Protein 3ISU (pdb70)

Sequence (102 aa):
YFQQPSLHYTAAQLLEKGVLVEIEDLPASHFRRNVIFDITPGDEAGKFEVNAKFLGVDMERFQLHYQDLLQLQYEGVAVMKLFNKAKVNVNLLIFLLNKKFLR

Secondary structure (DSSP, 8-state):
------EEEEHHHHHHHTSEEEETT--GGGGGGEEEEEEE-SSTTEEEEEEEETTEEPPPEEEEHHHHHHHHHTT--EEEETTTEEEEHHHHHHHHIIIII-

Radius of gyration: 13.39 Å; Cα contacts (8 Å, |Δi|>4): 174; chains: 1; bounding box: 22×39×37 Å

Structure (mmCIF, N/CA/C/O backbone):
data_3ISU
#
_entry.id   3ISU
#
_cell.length_a   58.120
_cell.length_b   58.120
_cell.length_c   78.292
_cell.angle_alpha   90.000
_cell.angle_beta   90.000
_cell.angle_gamma   120.000
#
_symmetry.space_group_name_H-M   'P 32 2 1'
#
loop_
_entity.id
_entity.type
_entity.pdbx_description
1 polymer 'Ras GTPase-activating-like protein IQGAP3'
2 water water
#
loop_
_atom_site.group_PDB
_atom_site.id
_atom_site.type_symbol
_atom_site.label_atom_id
_atom_site.label_alt_id
_atom_site.label_comp_id
_atom_site.label_asym_id
_atom_site.label_entity_id
_atom_site.label_seq_id
_atom_site.pdbx_PDB_ins_code
_atom_site.Cartn_x
_atom_site.Cartn_y
_atom_site.Cartn_z
_atom_site.occupancy
_atom_site.B_iso_or_equiv
_atom_site.auth_seq_id
_atom_site.auth_comp_id
_atom_site.auth_asym_id
_atom_site.auth_atom_id
_atom_site.pdbx_PDB_model_num
ATOM 1 N N . TYR A 1 15 ? 24.438 -7.478 -16.271 1.00 54.37 1525 TYR A N 1
ATOM 2 C CA . TYR A 1 15 ? 24.688 -8.427 -17.408 1.00 54.12 1525 TYR A CA 1
ATOM 3 C C . TYR A 1 15 ? 24.166 -9.837 -17.038 1.00 54.22 1525 TYR A C 1
ATOM 4 O O . TYR A 1 15 ? 23.451 -10.458 -17.830 1.00 54.13 1525 TYR A O 1
ATOM 13 N N . PHE A 1 16 ? 24.519 -10.314 -15.839 1.00 54.22 1526 PHE A N 1
ATOM 14 C CA . PHE A 1 16 ? 23.965 -11.569 -15.291 1.00 54.52 1526 PHE A CA 1
ATOM 15 C C . PHE A 1 16 ? 22.514 -11.371 -14.812 1.00 55.05 1526 PHE A C 1
ATOM 16 O O . PHE A 1 16 ? 22.195 -10.311 -14.267 1.00 54.89 1526 PHE A O 1
ATOM 24 N N . GLN A 1 17 ? 21.664 -12.392 -15.023 1.00 55.50 1527 GLN A N 1
ATOM 25 C CA . GLN A 1 17 ? 20.231 -12.360 -14.657 1.00 56.22 1527 GLN A CA 1
ATOM 26 C C . GLN A 1 17 ? 19.806 -13.663 -13.979 1.00 56.61 1527 GLN A C 1
ATOM 27 O O . GLN A 1 17 ? 18.765 -13.720 -13.303 1.00 57.69 1527 GLN A O 1
ATOM 29 N N . GLN A 1 22 ? 18.706 -8.324 -4.225 1.00 56.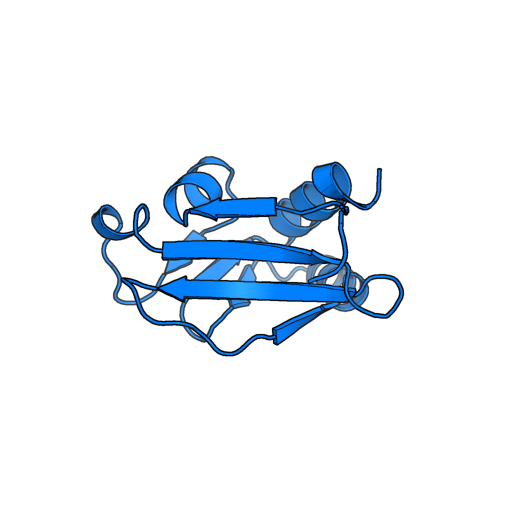76 1532 GLN A N 1
ATOM 30 C CA . GLN A 1 22 ? 19.724 -7.331 -4.581 1.00 56.43 1532 GLN A CA 1
ATOM 31 C C . GLN A 1 22 ? 19.336 -5.935 -4.033 1.00 55.85 1532 GLN A C 1
ATOM 32 O O . GLN A 1 22 ? 19.069 -5.012 -4.811 1.00 55.85 1532 GLN A O 1
ATOM 34 N N . PRO A 1 23 ? 19.356 -5.766 -2.696 1.00 54.67 1533 PRO A N 1
ATOM 35 C CA . PRO A 1 23 ? 18.591 -4.705 -2.047 1.00 53.73 1533 PRO A CA 1
ATOM 36 C C . PRO A 1 23 ? 19.165 -3.302 -2.305 1.00 51.99 1533 PRO A C 1
ATOM 37 O O . PRO A 1 23 ? 20.387 -3.121 -2.306 1.00 51.60 1533 PRO A O 1
ATOM 41 N N . SER A 1 24 ? 18.278 -2.335 -2.525 1.00 50.25 1534 SER A N 1
ATOM 42 C CA . SER A 1 24 ? 18.686 -0.949 -2.751 1.00 48.83 1534 SER A CA 1
ATOM 43 C C . SER A 1 24 ? 17.648 0.067 -2.266 1.00 46.81 1534 SER A C 1
ATOM 44 O O . SER A 1 24 ? 16.529 -0.277 -1.872 1.00 47.02 1534 SER A O 1
ATOM 47 N N . LEU A 1 25 ? 18.078 1.326 -2.256 1.00 42.95 1535 LEU A N 1
ATOM 48 C CA . LEU A 1 25 ? 17.231 2.450 -1.963 1.00 40.15 1535 LEU A CA 1
ATOM 49 C C . LEU A 1 25 ? 17.442 3.446 -3.101 1.00 37.21 1535 LEU A C 1
ATOM 50 O O . LEU A 1 25 ? 18.571 3.750 -3.454 1.00 33.72 1535 LEU A O 1
ATOM 55 N N . HIS A 1 26 ? 16.336 3.880 -3.673 1.00 34.00 1536 HIS A N 1
ATOM 56 C CA . HIS A 1 26 ? 16.307 4.870 -4.716 1.00 32.82 1536 HIS A CA 1
ATOM 57 C C . HIS A 1 26 ? 15.356 5.970 -4.251 1.00 29.76 1536 HIS A C 1
ATOM 58 O O . HIS A 1 26 ? 14.144 5.737 -4.104 1.00 28.72 1536 HIS A O 1
ATOM 65 N N . TYR A 1 27 ? 15.879 7.170 -3.976 1.00 26.30 1537 TYR A N 1
ATOM 66 C CA . TYR A 1 27 ? 15.048 8.273 -3.479 1.00 24.32 1537 TYR A CA 1
ATOM 67 C C . TYR A 1 27 ? 15.458 9.576 -4.115 1.00 24.67 1537 TYR A C 1
ATOM 68 O O . TYR A 1 27 ? 16.653 9.833 -4.284 1.00 25.49 1537 TYR A O 1
ATOM 77 N N . THR A 1 28 ? 14.488 10.439 -4.377 1.00 23.20 1538 THR A N 1
ATOM 78 C CA . THR A 1 28 ? 14.828 11.793 -4.793 1.00 22.35 1538 THR A CA 1
ATOM 79 C C . THR A 1 28 ? 15.177 12.591 -3.544 1.00 21.42 1538 THR A C 1
ATOM 80 O O . THR A 1 28 ? 14.816 12.218 -2.428 1.00 21.08 1538 THR A O 1
ATOM 84 N N . ALA A 1 29 ? 15.849 13.725 -3.739 1.00 21.21 1539 ALA A N 1
ATOM 85 C CA . ALA A 1 29 ? 16.068 14.675 -2.682 1.00 20.30 1539 ALA A CA 1
ATOM 86 C C . ALA A 1 29 ? 14.774 15.097 -2.019 1.00 20.79 1539 ALA A C 1
ATOM 87 O O . ALA A 1 29 ? 14.718 15.332 -0.836 1.00 19.03 1539 ALA A O 1
ATOM 89 N N . ALA A 1 30 ? 13.690 15.209 -2.794 1.00 20.69 1540 ALA A N 1
ATOM 90 C CA . ALA A 1 30 ? 12.447 15.641 -2.244 1.00 20.70 1540 ALA A CA 1
ATOM 91 C C . ALA A 1 30 ? 11.898 14.570 -1.311 1.00 20.27 1540 ALA A C 1
ATOM 92 O O . ALA A 1 30 ? 11.308 14.890 -0.279 1.00 21.76 1540 ALA A O 1
ATOM 94 N N . GLN A 1 31 ? 12.044 13.314 -1.691 1.00 20.57 1541 GLN A N 1
ATOM 95 C CA . GLN A 1 31 ? 11.611 12.213 -0.812 1.00 20.97 1541 GLN A CA 1
ATOM 96 C C . GLN A 1 31 ? 12.439 12.177 0.462 1.00 20.15 1541 GLN A C 1
ATOM 97 O O . GLN A 1 31 ? 11.909 12.009 1.560 1.00 21.17 1541 GLN A O 1
ATOM 103 N N . LEU A 1 32 ? 13.738 12.369 0.330 1.00 20.26 1542 LEU A N 1
ATOM 104 C CA . LEU A 1 32 ? 14.602 12.414 1.530 1.00 21.15 1542 LEU A CA 1
ATOM 105 C C . LEU A 1 32 ? 14.307 13.615 2.451 1.00 21.67 1542 LEU A C 1
ATOM 106 O O . LEU A 1 32 ? 14.355 13.530 3.687 1.00 20.57 1542 LEU A O 1
ATOM 111 N N . LEU A 1 33 ? 13.901 14.727 1.858 1.00 21.46 1543 LEU A N 1
ATOM 112 C CA . LEU A 1 33 ? 13.453 15.878 2.673 1.00 22.71 1543 LEU A CA 1
ATOM 113 C C . LEU A 1 33 ? 12.227 15.555 3.459 1.00 22.57 1543 LEU A C 1
ATOM 114 O O . LEU A 1 33 ? 12.122 15.835 4.645 1.00 21.41 1543 LEU A O 1
ATOM 119 N N . GLU A 1 34 ? 11.270 14.922 2.788 1.00 23.85 1544 GLU A N 1
ATOM 120 C CA . GLU A 1 34 ? 10.026 14.608 3.403 1.00 24.75 1544 GLU A CA 1
ATOM 121 C C . GLU A 1 34 ? 10.252 13.655 4.558 1.00 24.94 1544 GLU A C 1
ATOM 122 O O . GLU A 1 34 ? 9.529 13.706 5.550 1.00 23.82 1544 GLU A O 1
ATOM 128 N N . LYS A 1 35 ? 11.269 12.801 4.436 1.00 23.75 1545 LYS A N 1
ATOM 129 C CA . LYS A 1 35 ? 11.596 11.840 5.488 1.00 25.19 1545 LYS A CA 1
ATOM 130 C C . LYS A 1 35 ? 12.441 12.460 6.611 1.00 24.62 1545 LYS A C 1
ATOM 131 O O . LYS A 1 35 ? 12.623 11.862 7.663 1.00 26.12 1545 LYS A O 1
ATOM 137 N N . GLY A 1 36 ? 12.952 13.657 6.405 1.00 23.76 1546 GLY A N 1
ATOM 138 C CA . GLY A 1 36 ? 13.781 14.297 7.407 1.00 23.74 1546 GLY A CA 1
ATOM 139 C C . GLY A 1 36 ? 15.242 13.901 7.313 1.00 22.39 1546 GLY A C 1
ATOM 140 O O . GLY A 1 36 ? 16.055 14.419 8.077 1.00 22.74 1546 GLY A O 1
ATOM 141 N N . VAL A 1 37 ? 15.572 13.052 6.342 1.00 21.27 1547 VAL A N 1
ATOM 142 C CA . VAL A 1 37 ? 16.955 12.651 6.054 1.00 21.88 1547 VAL A CA 1
ATOM 143 C C . VAL A 1 37 ? 17.752 13.760 5.407 1.00 22.36 1547 VAL A C 1
ATOM 144 O O . VAL A 1 37 ? 18.890 13.994 5.787 1.00 22.20 1547 VAL A O 1
ATOM 148 N N . LEU A 1 38 ? 17.171 14.478 4.437 1.00 21.32 1548 LEU A N 1
ATOM 149 C CA . LEU A 1 38 ? 17.850 15.601 3.810 1.00 22.16 1548 LEU A CA 1
ATOM 150 C C . LEU A 1 38 ? 17.459 16.866 4.522 1.00 23.00 1548 LEU A C 1
ATOM 151 O O . LEU A 1 38 ? 16.287 17.030 4.853 1.00 24.64 1548 LEU A O 1
ATOM 156 N N . VAL A 1 39 ? 18.443 17.726 4.787 1.00 22.86 1549 VAL A N 1
ATOM 157 C CA . VAL A 1 39 ? 18.241 18.998 5.504 1.00 24.83 1549 VAL A CA 1
ATOM 158 C C . VAL A 1 39 ? 18.244 20.161 4.531 1.00 25.24 1549 VAL A C 1
ATOM 159 O O . VAL A 1 39 ? 17.341 21.036 4.583 1.00 25.46 1549 VAL A O 1
ATOM 163 N N . GLU A 1 40 ? 19.229 20.167 3.651 1.00 25.60 1550 GLU A N 1
ATOM 164 C CA . GLU A 1 40 ? 19.419 21.218 2.652 1.00 27.91 1550 GLU A CA 1
ATOM 165 C C . GLU A 1 40 ? 20.350 20.789 1.554 1.00 26.82 1550 GLU A C 1
ATOM 166 O O . GLU A 1 40 ? 21.173 19.863 1.719 1.00 26.29 1550 GLU A O 1
ATOM 172 N N . ILE A 1 41 ? 20.252 21.467 0.409 1.00 25.59 1551 ILE A N 1
ATOM 173 C CA . ILE A 1 41 ? 21.264 21.369 -0.614 1.00 26.39 1551 ILE A CA 1
ATOM 174 C C . ILE A 1 41 ? 21.650 22.808 -0.912 1.00 29.10 1551 ILE A C 1
ATOM 175 O O . ILE A 1 41 ? 20.855 23.603 -1.443 1.00 27.92 1551 ILE A O 1
ATOM 180 N N . GLU A 1 42 ? 22.860 23.168 -0.516 1.00 31.15 1552 GLU A N 1
ATOM 181 C CA . GLU A 1 42 ? 23.297 24.545 -0.658 1.00 33.80 1552 GLU A CA 1
ATOM 182 C C . GLU A 1 42 ? 23.241 24.974 -2.132 1.00 33.21 1552 GLU A C 1
ATOM 183 O O . GLU A 1 42 ? 23.646 24.224 -3.001 1.00 32.75 1552 GLU A O 1
ATOM 189 N N . ASP A 1 43 ? 22.701 26.163 -2.392 1.00 34.30 1553 ASP A N 1
ATOM 190 C CA . ASP A 1 43 ? 22.586 26.724 -3.756 1.00 35.36 1553 ASP A CA 1
ATOM 191 C C . ASP A 1 43 ? 21.659 25.929 -4.682 1.00 35.00 1553 ASP A C 1
ATOM 192 O O . ASP A 1 43 ? 21.799 26.021 -5.902 1.00 35.85 1553 ASP A O 1
ATOM 197 N N . LEU A 1 44 ? 20.750 25.117 -4.130 1.00 32.88 1554 LEU A N 1
ATOM 198 C CA . LEU A 1 44 ? 19.763 24.462 -4.984 1.00 31.90 1554 LEU A CA 1
ATOM 199 C C . LEU A 1 44 ? 18.411 24.769 -4.383 1.00 32.40 1554 LEU A C 1
ATOM 200 O O . LEU A 1 44 ? 18.131 24.366 -3.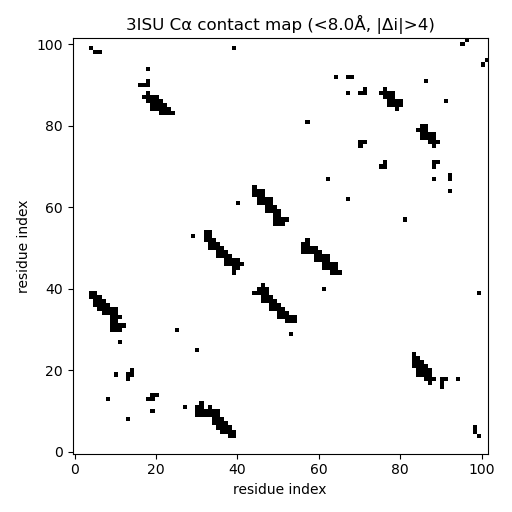254 1.00 32.31 1554 LEU A O 1
ATOM 205 N N . PRO A 1 45 ? 17.570 25.476 -5.141 1.00 32.61 1555 PRO A N 1
ATOM 206 C CA . PRO A 1 45 ? 16.202 25.698 -4.702 1.00 32.23 1555 PRO A CA 1
ATOM 207 C C . PRO A 1 45 ? 15.446 24.356 -4.493 1.00 30.46 1555 PRO A C 1
ATOM 208 O O . PRO A 1 45 ? 15.646 23.410 -5.223 1.00 29.42 1555 PRO A O 1
ATOM 212 N N . ALA A 1 46 ? 14.618 24.321 -3.465 1.00 29.65 1556 ALA A N 1
ATOM 213 C CA . ALA A 1 46 ? 13.747 23.196 -3.147 1.00 29.89 1556 ALA A CA 1
ATOM 214 C C . ALA A 1 46 ? 12.998 22.627 -4.350 1.00 28.79 1556 ALA A C 1
ATOM 215 O O . ALA A 1 46 ? 12.814 21.419 -4.469 1.00 26.41 1556 ALA A O 1
ATOM 217 N N . SER A 1 47 ? 12.598 23.498 -5.284 1.00 28.51 1557 SER A N 1
ATOM 218 C CA . SER A 1 47 ? 11.818 23.098 -6.443 1.00 28.53 1557 SER A CA 1
ATOM 219 C C . SER A 1 47 ? 12.555 22.142 -7.365 1.00 27.96 1557 SER A C 1
ATOM 220 O O . SER A 1 47 ? 11.969 21.453 -8.166 1.00 27.59 1557 SER A O 1
ATOM 223 N N . HIS A 1 48 ? 13.870 22.071 -7.226 1.00 26.86 1558 HIS A N 1
ATOM 224 C CA . HIS A 1 48 ? 14.657 21.168 -8.007 1.00 27.43 1558 HIS A CA 1
ATOM 225 C C . HIS A 1 48 ? 14.941 19.827 -7.310 1.00 26.05 1558 HIS A C 1
ATOM 226 O O . HIS A 1 48 ? 15.595 18.969 -7.885 1.00 26.04 1558 HIS A O 1
ATOM 233 N N . PHE A 1 49 ? 14.476 19.664 -6.092 1.00 27.15 1559 PHE A N 1
ATOM 234 C CA . PHE A 1 49 ? 14.821 18.455 -5.297 1.00 26.85 1559 PHE A CA 1
ATOM 235 C C . PHE A 1 49 ? 14.266 17.184 -5.932 1.00 27.58 1559 PHE A C 1
ATOM 236 O O . PHE A 1 49 ? 14.855 16.121 -5.781 1.00 27.36 1559 PHE A O 1
ATOM 244 N N . ARG A 1 50 ? 13.140 17.288 -6.646 1.00 27.59 1560 ARG A N 1
ATOM 245 C CA A ARG A 1 50 ? 12.603 16.147 -7.396 0.50 28.10 1560 ARG A CA 1
ATOM 246 C CA B ARG A 1 50 ? 12.600 16.156 -7.396 0.50 28.33 1560 ARG A CA 1
ATOM 247 C C . ARG A 1 50 ? 13.584 15.642 -8.448 1.00 28.50 1560 ARG A C 1
ATOM 248 O O . ARG A 1 50 ? 13.534 14.498 -8.841 1.00 28.77 1560 ARG A O 1
ATOM 263 N N . ASN A 1 51 ? 14.501 16.492 -8.890 1.00 27.73 1561 ASN A N 1
ATOM 264 C CA . ASN A 1 51 ? 15.417 16.134 -9.949 1.00 28.93 1561 ASN A CA 1
ATOM 265 C C . ASN A 1 51 ? 16.819 15.883 -9.421 1.00 28.12 1561 ASN A C 1
ATOM 266 O O . ASN A 1 51 ? 17.800 16.004 -10.153 1.00 28.65 1561 ASN A O 1
ATOM 271 N N . VAL A 1 52 ? 16.920 15.506 -8.150 1.00 25.42 1562 VAL A N 1
ATOM 272 C CA . VAL A 1 52 ? 18.193 15.044 -7.610 1.00 24.69 1562 VAL A CA 1
ATOM 273 C C . VAL A 1 52 ? 17.864 13.638 -7.130 1.00 24.54 1562 VAL A C 1
ATOM 274 O O . VAL A 1 52 ? 16.935 13.480 -6.342 1.00 22.99 1562 VAL A O 1
ATOM 278 N N . ILE A 1 53 ? 18.607 12.646 -7.579 1.00 24.83 1563 ILE A N 1
ATOM 279 C CA . ILE A 1 53 ? 18.272 11.259 -7.296 1.00 26.73 1563 ILE A CA 1
ATOM 280 C C . ILE A 1 53 ? 19.442 10.572 -6.627 1.00 26.81 1563 ILE A C 1
ATOM 281 O O . ILE A 1 53 ? 20.601 10.661 -7.114 1.00 25.99 1563 ILE A O 1
ATOM 286 N N . PHE A 1 54 ? 19.147 9.924 -5.485 1.00 26.79 1564 PHE A N 1
ATOM 287 C CA . PHE A 1 54 ? 20.123 9.114 -4.742 1.00 26.51 1564 PHE A CA 1
ATOM 288 C C . PHE A 1 54 ? 19.838 7.635 -4.856 1.00 27.31 1564 PHE A C 1
ATOM 289 O O . PHE A 1 54 ? 18.672 7.242 -4.759 1.00 28.42 1564 PHE A O 1
ATOM 297 N N . ASP A 1 55 ? 20.872 6.821 -5.060 1.00 26.95 1565 ASP A N 1
ATOM 298 C CA . ASP A 1 55 ? 20.739 5.377 -5.064 1.00 28.46 1565 ASP A CA 1
ATOM 299 C C . ASP A 1 55 ? 21.773 4.844 -4.099 1.00 27.83 1565 ASP A C 1
ATOM 300 O O . ASP A 1 55 ? 22.965 5.117 -4.280 1.00 28.12 1565 ASP A O 1
ATOM 305 N N . ILE A 1 56 ? 21.319 4.061 -3.127 1.00 26.50 1566 ILE A N 1
ATOM 306 C CA . ILE A 1 56 ? 22.177 3.536 -2.073 1.00 26.16 1566 ILE A CA 1
ATOM 307 C C . ILE A 1 56 ? 22.117 2.015 -2.107 1.00 25.52 1566 ILE A C 1
ATOM 308 O O . ILE A 1 56 ? 21.037 1.442 -2.149 1.00 25.38 1566 ILE A O 1
ATOM 313 N N . THR A 1 57 ? 23.277 1.394 -2.157 1.00 26.32 1567 THR A N 1
ATOM 314 C CA . THR A 1 57 ? 23.389 -0.059 -2.203 1.00 27.49 1567 THR A CA 1
ATOM 315 C C . THR A 1 57 ? 24.429 -0.504 -1.200 1.00 26.80 1567 THR A C 1
ATOM 316 O O . THR A 1 57 ? 25.323 0.253 -0.862 1.00 25.77 1567 THR A O 1
ATOM 320 N N . PRO A 1 58 ? 24.338 -1.768 -0.729 1.00 28.87 1568 PRO A N 1
ATOM 321 C CA . PRO A 1 58 ? 25.362 -2.267 0.171 1.00 28.58 1568 PRO A CA 1
ATOM 322 C C . PRO A 1 58 ? 26.686 -2.373 -0.543 1.00 28.92 1568 PRO A C 1
ATOM 323 O O . PRO A 1 58 ? 26.730 -2.724 -1.750 1.00 28.94 1568 PRO A O 1
ATOM 327 N N . GLY A 1 59 ? 27.753 -2.034 0.165 1.00 29.04 1569 GLY A N 1
ATOM 328 C CA . GLY A 1 59 ? 29.092 -2.025 -0.374 1.00 30.17 1569 GLY A CA 1
ATOM 329 C C . GLY A 1 59 ? 29.761 -3.367 -0.158 1.00 31.04 1569 GLY A C 1
ATOM 330 O O . GLY A 1 59 ? 29.112 -4.346 0.241 1.00 29.88 1569 GLY A O 1
ATOM 331 N N . ASP A 1 60 ? 31.081 -3.340 -0.270 1.00 32.17 1570 ASP A N 1
ATOM 332 C CA . ASP A 1 60 ? 31.878 -4.543 -0.320 1.00 34.10 1570 ASP A CA 1
ATOM 333 C C . ASP A 1 60 ? 32.553 -4.870 1.029 1.00 33.44 1570 ASP A C 1
ATOM 334 O O . ASP A 1 60 ? 33.505 -5.626 1.087 1.00 33.08 1570 ASP A O 1
ATOM 339 N N . GLU A 1 61 ? 32.013 -4.304 2.111 1.00 31.43 1571 GLU A N 1
ATOM 340 C CA . GLU A 1 61 ? 32.473 -4.534 3.462 1.00 30.25 1571 GLU A CA 1
ATOM 341 C C . GLU A 1 61 ? 31.258 -4.365 4.368 1.00 27.83 1571 GLU A C 1
ATOM 342 O O . GLU A 1 61 ? 30.291 -3.704 3.994 1.00 24.61 1571 GLU A O 1
ATOM 348 N N . ALA A 1 62 ? 31.347 -4.963 5.556 1.00 25.62 1572 ALA A N 1
ATOM 349 C CA . ALA A 1 62 ? 30.328 -4.818 6.590 1.00 24.52 1572 ALA A CA 1
ATOM 350 C C . ALA A 1 62 ? 30.135 -3.356 6.914 1.00 23.42 1572 ALA A C 1
ATOM 351 O O . ALA A 1 62 ? 31.124 -2.645 7.188 1.00 22.74 1572 ALA A O 1
ATOM 353 N N . GLY A 1 63 ? 28.886 -2.900 6.943 1.00 22.14 1573 GLY A N 1
ATOM 354 C CA . GLY A 1 63 ? 28.595 -1.530 7.362 1.00 22.41 1573 GLY A CA 1
ATOM 355 C C . GLY A 1 63 ? 28.860 -0.480 6.264 1.00 23.09 1573 GLY A C 1
ATOM 356 O O . GLY A 1 63 ? 28.658 0.699 6.495 1.00 23.68 1573 GLY A O 1
ATOM 357 N N . LYS A 1 64 ? 29.266 -0.920 5.078 1.00 21.90 1574 LYS A N 1
ATOM 358 C CA . LYS A 1 64 ? 29.646 0.019 3.999 1.00 22.64 1574 LYS A CA 1
ATOM 359 C C . LYS A 1 64 ? 28.501 0.104 3.011 1.00 22.63 1574 LYS A C 1
ATOM 360 O O . LYS A 1 64 ? 27.912 -0.910 2.645 1.00 22.94 1574 LYS A O 1
ATOM 366 N N . PHE A 1 65 ? 28.178 1.322 2.588 1.00 22.61 1575 PHE A N 1
ATOM 367 C CA . PHE A 1 65 ? 27.129 1.559 1.603 1.00 23.71 1575 PHE A CA 1
ATOM 368 C C . PHE A 1 65 ? 27.674 2.467 0.522 1.00 26.38 1575 PHE A C 1
ATOM 369 O O . PHE A 1 65 ? 28.451 3.383 0.814 1.00 27.90 1575 PHE A O 1
ATOM 377 N N . GLU A 1 66 ? 27.326 2.140 -0.714 1.00 26.84 1576 GLU A N 1
ATOM 378 C CA . GLU A 1 66 ? 27.787 2.893 -1.853 1.00 28.07 1576 GLU A CA 1
ATOM 379 C C . GLU A 1 66 ? 26.652 3.828 -2.210 1.00 26.54 1576 GLU A C 1
ATOM 380 O O . GLU A 1 66 ? 25.512 3.392 -2.350 1.00 24.74 1576 GLU A O 1
ATOM 386 N N . VAL A 1 67 ? 26.954 5.123 -2.267 1.00 27.00 1577 VAL A N 1
ATOM 387 C CA . VAL A 1 67 ? 25.963 6.135 -2.598 1.00 26.87 1577 VAL A CA 1
ATOM 388 C C . VAL A 1 67 ? 26.306 6.672 -3.977 1.00 27.35 1577 VAL A C 1
ATOM 389 O O . VAL A 1 67 ? 27.420 7.121 -4.220 1.00 26.45 1577 VAL A O 1
ATOM 393 N N . ASN A 1 68 ? 25.345 6.567 -4.872 1.00 26.64 1578 ASN A N 1
ATOM 394 C CA . ASN A 1 68 ? 25.434 7.135 -6.186 1.00 27.38 1578 ASN A CA 1
ATOM 395 C C . ASN A 1 68 ? 24.384 8.221 -6.187 1.00 27.55 1578 ASN A C 1
ATOM 396 O O . ASN A 1 68 ? 23.427 8.206 -5.356 1.00 27.69 1578 ASN A O 1
ATOM 401 N N . ALA A 1 69 ? 24.570 9.213 -7.058 1.00 25.78 1579 ALA A N 1
ATOM 402 C CA . ALA A 1 69 ? 23.618 10.274 -7.175 1.00 25.16 1579 ALA A CA 1
ATOM 403 C C . ALA A 1 69 ? 23.680 10.879 -8.572 1.00 26.28 1579 ALA A C 1
ATOM 404 O O . ALA A 1 69 ? 24.729 10.790 -9.261 1.00 25.05 1579 ALA A O 1
ATOM 406 N N . LYS A 1 70 ? 22.562 11.484 -8.958 1.00 26.24 1580 LYS A N 1
ATOM 407 C CA . LYS A 1 70 ? 22.466 12.204 -10.241 1.00 26.90 1580 LYS A CA 1
ATOM 408 C C . LYS A 1 70 ? 21.804 13.500 -9.888 1.00 26.64 1580 LYS A C 1
ATOM 409 O O . LYS A 1 70 ? 20.689 13.494 -9.360 1.00 27.99 1580 LYS A O 1
ATOM 412 N N . PHE A 1 71 ? 22.524 14.617 -10.014 1.00 26.77 1581 PHE A N 1
ATOM 413 C CA . PHE A 1 71 ? 22.001 15.911 -9.657 1.00 26.85 1581 PHE A CA 1
ATOM 414 C C . PHE A 1 71 ? 21.606 16.622 -10.981 1.00 29.50 1581 PHE A C 1
ATOM 415 O O . PHE A 1 71 ? 22.468 16.947 -11.780 1.00 27.01 1581 PHE A O 1
ATOM 423 N N . LEU A 1 72 ? 20.323 16.882 -11.186 1.00 30.98 1582 LEU A N 1
ATOM 424 C CA . LEU A 1 72 ? 19.897 17.595 -12.397 1.00 33.40 1582 LEU A CA 1
ATOM 425 C C . LEU A 1 72 ? 20.487 16.975 -13.634 1.00 34.45 1582 LEU A C 1
ATOM 426 O O . LEU A 1 72 ? 21.017 17.696 -14.496 1.00 35.99 1582 LEU A O 1
ATOM 431 N N . GLY A 1 73 ? 20.431 15.646 -13.725 1.00 33.66 1583 GLY A N 1
ATOM 432 C CA . GLY A 1 73 ? 20.914 14.950 -14.892 1.00 34.48 1583 GLY A CA 1
ATOM 433 C C . GLY A 1 73 ? 22.400 14.601 -14.933 1.00 33.35 1583 GLY A C 1
ATOM 434 O O . GLY A 1 73 ? 22.814 13.828 -15.798 1.00 35.50 1583 GLY A O 1
ATOM 435 N N . VAL A 1 74 ? 23.182 15.102 -13.974 1.00 30.61 1584 VAL A N 1
ATOM 436 C CA . VAL A 1 74 ? 24.619 14.902 -13.968 1.00 29.09 1584 VAL A CA 1
ATOM 437 C C . VAL A 1 74 ? 25.023 13.796 -12.983 1.00 27.93 1584 VAL A C 1
ATOM 438 O O . VAL A 1 74 ? 24.687 13.901 -11.799 1.00 25.73 1584 VAL A O 1
ATOM 442 N N . ASP A 1 75 ? 25.690 12.768 -13.489 1.00 27.90 1585 ASP A N 1
ATOM 443 C CA . ASP A 1 75 ? 26.189 11.647 -12.683 1.00 28.25 1585 ASP A CA 1
ATOM 444 C C . ASP A 1 75 ? 27.285 12.139 -11.714 1.00 27.44 1585 ASP A C 1
ATOM 445 O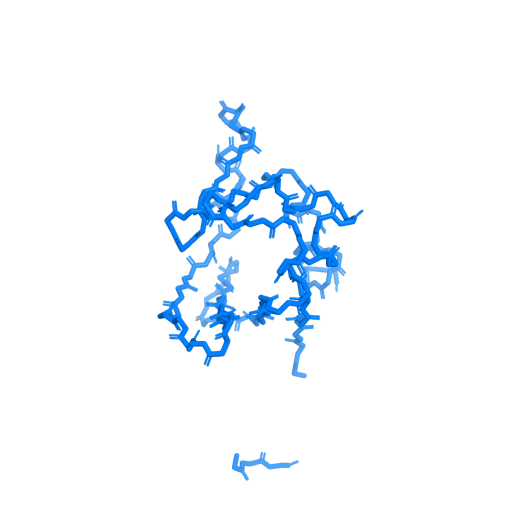 O . ASP A 1 75 ? 28.257 12.779 -12.122 1.00 25.26 1585 ASP A O 1
ATOM 450 N N . MET A 1 76 ? 27.123 11.827 -10.428 1.00 24.47 1586 MET A N 1
ATOM 451 C CA . MET A 1 76 ? 28.110 12.176 -9.434 1.00 23.99 1586 MET A CA 1
ATOM 452 C C . MET A 1 76 ? 29.059 11.025 -9.172 1.00 24.14 1586 MET A C 1
ATOM 453 O O . MET A 1 76 ? 28.767 9.863 -9.469 1.00 24.34 1586 MET A O 1
ATOM 458 N N . GLU A 1 77 ? 30.208 11.368 -8.617 1.00 25.49 1587 GLU A N 1
ATOM 459 C CA . GLU A 1 77 ? 31.209 10.40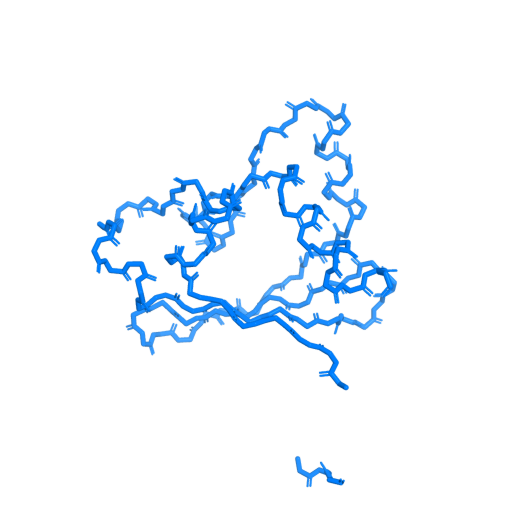0 -8.252 1.00 27.88 1587 GLU A CA 1
ATOM 460 C C . GLU A 1 77 ? 30.650 9.588 -7.074 1.00 28.95 1587 GLU A C 1
ATOM 461 O O . GLU A 1 77 ? 30.150 10.166 -6.118 1.00 25.69 1587 GLU A O 1
ATOM 467 N N . ARG A 1 78 ? 30.678 8.278 -7.229 1.00 30.30 1588 ARG A N 1
ATOM 468 C CA . ARG A 1 78 ? 30.338 7.326 -6.190 1.00 34.01 1588 ARG A CA 1
ATOM 469 C C . ARG A 1 78 ? 31.123 7.676 -4.955 1.00 34.59 1588 ARG A C 1
ATOM 470 O O . ARG A 1 78 ? 32.300 8.032 -5.055 1.00 35.55 1588 ARG A O 1
ATOM 478 N N . PHE A 1 79 ? 30.512 7.553 -3.799 1.00 35.27 1589 PHE A N 1
ATOM 479 C CA . PHE A 1 79 ? 31.334 7.490 -2.591 1.00 36.68 1589 PHE A CA 1
ATOM 480 C C . PHE A 1 79 ? 30.705 6.532 -1.556 1.00 35.96 1589 PHE A C 1
ATOM 481 O O . PHE A 1 79 ? 29.609 6.014 -1.756 1.00 35.52 1589 PHE A O 1
ATOM 489 N N . GLN A 1 80 ? 31.425 6.359 -0.462 1.00 35.04 1590 GLN A N 1
ATOM 490 C CA . GLN A 1 80 ? 31.206 5.251 0.448 1.00 35.16 1590 GLN A CA 1
ATOM 491 C C . GLN A 1 80 ? 30.827 5.795 1.809 1.00 33.53 1590 GLN A C 1
ATOM 492 O O . GLN A 1 80 ? 31.519 6.696 2.326 1.00 34.27 1590 GLN A O 1
ATOM 498 N N . LEU A 1 81 ? 29.671 5.347 2.323 1.00 30.45 1591 LEU A N 1
ATOM 499 C CA . LEU A 1 81 ? 29.195 5.691 3.665 1.00 29.93 1591 LEU A CA 1
ATOM 500 C C . LEU A 1 81 ? 29.529 4.466 4.530 1.00 28.42 1591 LEU A C 1
ATOM 501 O O . LEU A 1 81 ? 29.282 3.343 4.115 1.00 27.64 1591 LEU A O 1
ATOM 506 N N . HIS A 1 82 ? 30.080 4.702 5.713 1.00 27.09 1592 HIS A N 1
ATOM 507 C CA . HIS A 1 82 ? 30.334 3.646 6.667 1.00 26.46 1592 HIS A CA 1
ATOM 508 C C . HIS A 1 82 ? 29.447 3.867 7.885 1.00 24.61 1592 HIS A C 1
ATOM 509 O O . HIS A 1 82 ? 29.433 4.944 8.494 1.00 23.97 1592 HIS A O 1
ATOM 516 N N . TYR A 1 83 ? 28.701 2.833 8.230 1.00 22.64 1593 TYR A N 1
ATOM 517 C CA . TYR A 1 83 ? 27.777 2.921 9.332 1.00 22.09 1593 TYR A CA 1
ATOM 518 C C . TYR A 1 83 ? 28.518 3.344 10.610 1.00 21.36 1593 TYR A C 1
ATOM 519 O O . TYR A 1 83 ? 28.015 4.177 11.376 1.00 21.27 1593 TYR A O 1
ATOM 528 N N . GLN A 1 84 ? 29.734 2.830 10.813 1.00 21.75 1594 GLN A N 1
ATOM 529 C CA . GLN A 1 84 ? 30.492 3.138 12.037 1.00 22.58 1594 GLN A CA 1
ATOM 530 C C . GLN A 1 84 ? 30.879 4.618 12.121 1.00 22.68 1594 GLN A C 1
ATOM 531 O O . GLN A 1 84 ? 30.877 5.222 13.207 1.00 22.68 1594 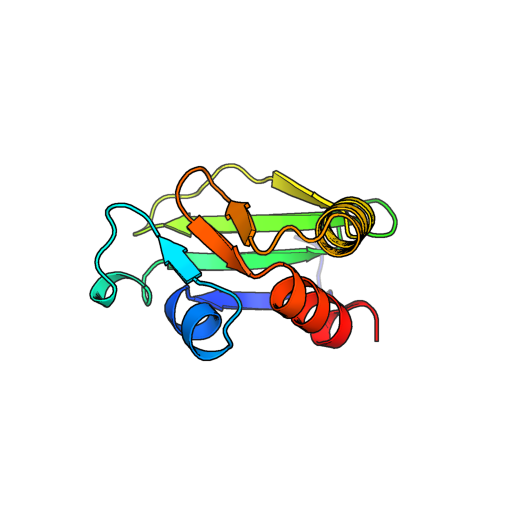GLN A O 1
ATOM 537 N N . ASP A 1 85 ? 31.128 5.234 10.965 1.00 22.85 1595 ASP A N 1
ATOM 538 C CA . ASP A 1 85 ? 31.382 6.685 10.911 1.00 23.49 1595 ASP A CA 1
ATOM 539 C C . ASP A 1 85 ? 30.128 7.486 11.316 1.00 22.85 1595 ASP A C 1
ATOM 540 O O . ASP A 1 85 ? 30.214 8.468 12.050 1.00 23.09 1595 ASP A O 1
ATOM 545 N N . LEU A 1 86 ? 28.952 7.080 10.840 1.00 21.26 1596 LEU A N 1
ATOM 546 C CA . LEU A 1 86 ? 27.716 7.697 11.247 1.00 21.52 1596 LEU A CA 1
ATOM 547 C C . LEU A 1 86 ? 27.471 7.528 12.771 1.00 20.60 1596 LEU A C 1
ATOM 548 O O . LEU A 1 86 ? 27.035 8.458 13.447 1.00 20.09 1596 LEU A O 1
ATOM 553 N N . LEU A 1 87 ? 27.714 6.340 13.289 1.00 20.51 1597 LEU A N 1
ATOM 554 C CA . LEU A 1 87 ? 27.603 6.122 14.757 1.00 20.66 1597 LEU A CA 1
ATOM 555 C C . LEU A 1 87 ? 28.565 7.017 15.504 1.00 20.47 1597 LEU A C 1
ATOM 556 O O . LEU A 1 87 ? 28.223 7.533 16.544 1.00 19.82 1597 LEU A O 1
ATOM 561 N N . GLN A 1 88 ? 29.762 7.218 14.975 1.00 20.97 1598 GLN A N 1
ATOM 562 C CA . GLN A 1 88 ? 30.738 8.091 15.650 1.00 22.33 1598 GLN A CA 1
ATOM 563 C C . GLN A 1 88 ? 30.240 9.561 15.648 1.00 22.60 1598 GLN A C 1
ATOM 564 O O . GLN A 1 88 ? 30.319 10.276 16.639 1.00 22.17 1598 GLN A O 1
ATOM 570 N N . LEU A 1 89 ? 29.688 10.005 14.521 1.00 23.21 1599 LEU A N 1
ATOM 571 C CA . LEU A 1 89 ? 29.086 11.329 14.468 1.00 22.07 1599 LEU A CA 1
ATOM 572 C C . LEU A 1 89 ? 28.002 11.481 15.495 1.00 23.16 1599 LEU A C 1
ATOM 573 O O . LEU A 1 89 ? 27.994 12.464 16.253 1.00 22.96 1599 LEU A O 1
ATOM 578 N N . GLN A 1 90 ? 27.115 10.495 15.543 1.00 22.41 1600 GLN A N 1
ATOM 579 C CA . GLN A 1 90 ? 25.997 10.518 16.436 1.00 24.71 1600 GLN A CA 1
ATOM 580 C C . GLN A 1 90 ? 26.478 10.550 17.912 1.00 25.69 1600 GLN A C 1
ATOM 581 O O . GLN A 1 90 ? 25.956 11.327 18.736 1.00 26.12 1600 GLN A O 1
ATOM 587 N N . TYR A 1 91 ? 27.526 9.803 18.174 1.00 26.14 1601 TYR A N 1
ATOM 588 C CA . TYR A 1 91 ? 28.100 9.692 19.543 1.00 27.50 1601 TYR A CA 1
ATOM 589 C C . TYR A 1 91 ? 28.692 11.058 19.975 1.00 28.90 1601 TYR A C 1
ATOM 590 O O . TYR A 1 91 ? 28.589 11.478 21.154 1.00 29.10 1601 TYR A O 1
ATOM 599 N N . GLU A 1 92 ? 29.308 11.736 19.008 1.00 28.36 1602 GLU A N 1
ATOM 600 C CA . GLU A 1 92 ? 29.926 13.058 19.170 1.00 30.39 1602 GLU A CA 1
ATOM 601 C C . GLU A 1 92 ? 28.911 14.209 19.229 1.00 30.44 1602 GLU A C 1
ATOM 602 O O . GLU A 1 92 ? 29.300 15.355 19.437 1.00 32.02 1602 GLU A O 1
ATOM 608 N N . GLY A 1 93 ? 27.645 13.903 19.000 1.00 29.48 1603 GLY A N 1
ATOM 609 C CA . GLY A 1 93 ? 26.579 14.893 19.025 1.00 29.25 1603 GLY A CA 1
ATOM 610 C C . GLY A 1 93 ? 26.497 15.718 17.764 1.00 27.32 1603 GLY A C 1
ATOM 611 O O . GLY A 1 93 ? 25.962 16.814 17.793 1.00 27.78 1603 GLY A O 1
ATOM 612 N N . VAL A 1 94 ? 27.016 15.201 16.653 1.00 26.34 1604 VAL A N 1
ATOM 613 C CA . VAL A 1 94 ? 27.006 15.921 15.372 1.00 25.03 1604 VAL A CA 1
ATOM 614 C C . VAL A 1 94 ? 25.635 15.663 14.686 1.00 24.59 1604 VAL A C 1
ATOM 615 O O . VAL A 1 94 ? 25.199 14.518 14.566 1.00 25.89 1604 VAL A O 1
ATOM 619 N N . ALA A 1 95 ? 24.949 16.724 14.279 1.00 23.85 1605 ALA A N 1
ATOM 620 C CA . ALA A 1 95 ? 23.610 16.606 13.769 1.00 23.84 1605 ALA A CA 1
ATOM 621 C C . ALA A 1 95 ? 23.595 16.207 12.320 1.00 24.14 1605 ALA A C 1
ATOM 622 O O . ALA A 1 95 ? 22.695 15.519 11.919 1.00 22.73 1605 ALA A O 1
ATOM 624 N N . VAL A 1 96 ? 24.558 16.701 11.563 1.00 26.38 1606 VAL A N 1
ATOM 625 C CA . VAL A 1 96 ? 24.533 16.587 10.114 1.00 28.20 1606 VAL A CA 1
ATOM 626 C C . VAL A 1 96 ? 25.874 16.160 9.521 1.00 28.85 1606 VAL A C 1
ATOM 627 O O . VAL A 1 96 ? 26.956 16.313 10.125 1.00 28.21 1606 VAL A O 1
ATOM 631 N N . MET A 1 97 ? 25.791 15.591 8.333 1.00 28.75 1607 MET A N 1
ATOM 632 C CA . MET A 1 97 ? 26.962 15.285 7.560 1.00 29.81 1607 MET A CA 1
ATOM 633 C C . MET A 1 97 ? 26.700 15.788 6.141 1.00 29.74 1607 MET A C 1
ATOM 634 O O . MET A 1 97 ? 25.552 15.948 5.775 1.00 27.88 1607 MET A O 1
ATOM 639 N N . LYS A 1 98 ? 27.758 16.111 5.420 1.00 30.03 1608 LYS A N 1
ATOM 640 C CA . LYS A 1 98 ? 27.625 16.685 4.084 1.00 32.33 1608 LYS A CA 1
ATOM 641 C C . LYS A 1 98 ? 27.922 15.578 3.096 1.00 32.25 1608 LYS A C 1
ATOM 642 O O . LYS A 1 98 ? 28.871 14.787 3.283 1.00 31.58 1608 LYS A O 1
ATOM 646 N N . LEU A 1 99 ? 27.060 15.453 2.097 1.00 32.90 1609 LEU A N 1
ATOM 647 C CA . LEU A 1 99 ? 27.290 14.512 0.993 1.00 34.10 1609 LEU A CA 1
ATOM 648 C C . LEU A 1 99 ? 27.466 15.342 -0.268 1.00 34.58 1609 LEU A C 1
ATOM 649 O O . LEU A 1 99 ? 26.827 16.396 -0.427 1.00 35.34 1609 LEU A O 1
ATOM 654 N N . PHE A 1 100 ? 28.353 14.901 -1.152 1.00 35.56 1610 PHE A N 1
ATOM 655 C CA . PHE A 1 100 ? 28.614 15.617 -2.396 1.00 36.40 1610 PHE A CA 1
ATOM 656 C C . PHE A 1 100 ? 28.835 17.110 -2.161 1.00 37.24 1610 PHE A C 1
ATOM 657 O O . PHE A 1 100 ? 28.298 17.923 -2.896 1.00 38.77 1610 PHE A O 1
ATOM 665 N N . ASN A 1 101 ? 29.570 17.473 -1.100 1.00 37.87 1611 ASN A N 1
ATOM 666 C CA . ASN A 1 101 ? 29.907 18.881 -0.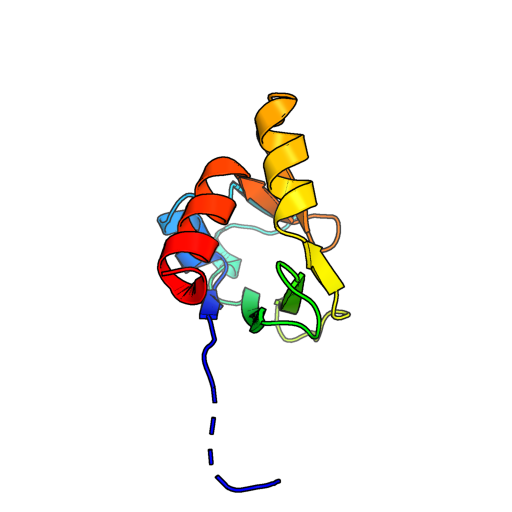766 1.00 37.73 1611 ASN A CA 1
ATOM 667 C C . ASN A 1 101 ? 28.774 19.838 -0.301 1.00 37.72 1611 ASN A C 1
ATOM 668 O O . ASN A 1 101 ? 28.943 20.599 0.648 1.00 39.88 1611 ASN A O 1
ATOM 670 N N . LYS A 1 102 ? 27.618 19.798 -0.936 1.00 36.27 1612 LYS A N 1
ATOM 671 C CA . LYS A 1 102 ? 26.560 20.749 -0.617 1.00 34.92 1612 LYS A CA 1
ATOM 672 C C . LYS A 1 102 ? 25.263 20.142 -0.091 1.00 31.93 1612 LYS A C 1
ATOM 673 O O . LYS A 1 102 ? 24.359 20.893 0.275 1.00 31.71 1612 LYS A O 1
ATOM 679 N N . ALA A 1 103 ? 25.145 18.819 -0.028 1.00 29.74 1613 ALA A N 1
ATOM 680 C CA . ALA A 1 103 ? 23.925 18.196 0.498 1.00 28.63 1613 ALA A CA 1
ATOM 681 C C . ALA A 1 103 ? 24.098 17.853 1.961 1.00 28.13 1613 ALA A C 1
ATOM 682 O O . ALA A 1 103 ? 24.956 17.057 2.292 1.00 31.56 1613 ALA A O 1
ATOM 684 N N . LYS A 1 104 ? 23.280 18.389 2.828 1.00 26.90 1614 LYS A N 1
ATOM 685 C CA . LYS A 1 104 ? 23.435 18.125 4.255 1.00 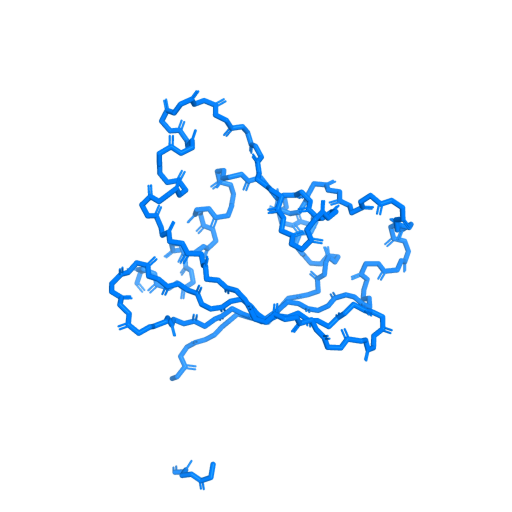27.05 1614 LYS A CA 1
ATOM 686 C C . LYS A 1 104 ? 22.362 17.147 4.643 1.00 24.41 1614 LYS A C 1
ATOM 687 O O . LYS A 1 104 ? 21.193 17.331 4.277 1.00 24.27 1614 LYS A O 1
ATOM 693 N N . VAL A 1 105 ? 22.737 16.078 5.338 1.00 22.25 1615 VAL A N 1
ATOM 694 C CA . VAL A 1 105 ? 21.807 15.033 5.727 1.00 21.17 1615 VAL A CA 1
ATOM 695 C C . VAL A 1 105 ? 21.842 14.900 7.239 1.00 21.51 1615 VAL A C 1
ATOM 696 O O . VAL A 1 105 ? 22.917 15.126 7.853 1.00 21.07 1615 VAL A O 1
ATOM 700 N N . ASN A 1 106 ? 20.690 14.608 7.820 1.00 19.54 1616 ASN A N 1
ATOM 701 C CA . ASN A 1 106 ? 20.579 14.450 9.260 1.00 20.13 1616 ASN A CA 1
ATOM 702 C C . ASN A 1 106 ? 21.118 13.071 9.639 1.00 19.48 1616 ASN A C 1
ATOM 703 O O . ASN A 1 106 ? 20.652 12.072 9.148 1.00 18.79 1616 ASN A O 1
ATOM 708 N N . VAL A 1 107 ? 22.120 13.033 10.514 1.00 19.21 1617 VAL A N 1
ATOM 709 C CA . VAL A 1 107 ? 22.795 11.802 10.870 1.00 18.96 1617 VAL A CA 1
ATOM 710 C C . VAL A 1 107 ? 21.810 10.811 11.510 1.00 19.52 1617 VAL A C 1
ATOM 711 O O . VAL A 1 107 ? 21.772 9.639 11.131 1.00 19.43 1617 VAL A O 1
ATOM 715 N N . ASN A 1 108 ? 20.992 11.240 12.490 1.00 20.51 1618 ASN A N 1
ATOM 716 C CA . ASN A 1 108 ? 20.090 10.311 13.140 1.00 20.68 1618 ASN A CA 1
ATOM 717 C C . ASN A 1 108 ? 19.120 9.661 12.163 1.00 20.44 1618 ASN A C 1
ATOM 718 O O . ASN A 1 108 ? 18.880 8.453 12.229 1.00 19.42 1618 ASN A O 1
ATOM 723 N N . LEU A 1 109 ? 18.551 10.467 11.266 1.00 20.28 1619 LEU A N 1
ATOM 724 C CA . LEU A 1 109 ? 17.545 9.938 10.375 1.00 20.37 1619 LEU A CA 1
ATOM 725 C C . LEU A 1 109 ? 18.142 9.121 9.213 1.00 19.55 1619 LEU A C 1
ATOM 726 O O . LEU A 1 109 ? 17.487 8.162 8.722 1.00 19.71 1619 LEU A O 1
ATOM 731 N N . LEU A 1 110 ? 19.380 9.422 8.846 1.00 19.62 1620 LEU A N 1
ATOM 732 C CA . LEU A 1 110 ? 20.122 8.559 7.908 1.00 20.16 1620 LEU A CA 1
ATOM 733 C C . LEU A 1 110 ? 20.387 7.217 8.520 1.00 21.43 1620 LEU A C 1
ATOM 734 O O . LEU A 1 110 ? 20.136 6.196 7.894 1.00 20.98 1620 LEU A O 1
ATOM 739 N N . ILE A 1 111 ? 20.863 7.197 9.768 1.00 20.64 1621 ILE A N 1
ATOM 740 C CA . ILE A 1 111 ? 21.056 5.923 10.469 1.00 20.75 1621 ILE A CA 1
ATOM 741 C C . ILE A 1 111 ? 19.757 5.105 10.486 1.00 22.04 1621 ILE A C 1
ATOM 742 O O . ILE A 1 111 ? 19.760 3.873 10.214 1.00 22.79 1621 ILE A O 1
ATOM 747 N N . PHE A 1 112 ? 18.648 5.760 10.826 1.00 22.12 1622 PHE A N 1
ATOM 748 C CA . PHE A 1 112 ? 17.347 5.111 10.860 1.00 23.57 1622 PHE A CA 1
ATOM 749 C C . PHE A 1 112 ? 16.942 4.560 9.496 1.00 23.62 1622 PHE A C 1
ATOM 750 O O . PHE A 1 112 ? 16.569 3.408 9.391 1.00 22.55 1622 PHE A O 1
ATOM 758 N N . LEU A 1 113 ? 17.111 5.338 8.440 1.00 24.90 1623 LEU A N 1
ATOM 759 C CA . LEU A 1 113 ? 16.814 4.836 7.091 1.00 26.05 1623 LEU A CA 1
ATOM 760 C C . LEU A 1 113 ? 17.669 3.629 6.661 1.00 25.94 1623 LEU A C 1
ATOM 761 O O . LEU A 1 113 ? 17.121 2.622 6.175 1.00 26.51 1623 LEU A O 1
ATOM 766 N N . LEU A 1 114 ? 18.983 3.714 6.853 1.00 25.68 1624 LEU A N 1
ATOM 767 C CA . LEU A 1 114 ? 19.866 2.585 6.617 1.00 27.30 1624 LEU A CA 1
ATOM 768 C C . LEU A 1 114 ? 19.465 1.329 7.433 1.00 29.26 1624 LEU A C 1
ATOM 769 O O . LEU A 1 114 ? 19.377 0.230 6.865 1.00 31.55 1624 LEU A O 1
ATOM 774 N N . ASN A 1 115 ? 19.162 1.501 8.705 1.00 30.32 1625 ASN A N 1
ATOM 775 C CA . ASN A 1 115 ? 18.661 0.402 9.561 1.00 32.71 1625 ASN A CA 1
ATOM 776 C C . ASN A 1 115 ? 17.393 -0.273 9.022 1.00 33.55 1625 ASN A C 1
ATOM 777 O O . ASN A 1 115 ? 17.305 -1.503 8.976 1.00 34.69 1625 ASN A O 1
ATOM 782 N N . LYS A 1 116 ? 16.398 0.554 8.719 1.00 35.15 1626 LYS A N 1
ATOM 783 C CA . LYS A 1 116 ? 15.085 0.110 8.300 1.00 37.16 1626 LYS A CA 1
ATOM 784 C C . LYS A 1 116 ? 15.170 -0.614 6.971 1.00 38.75 1626 LYS A C 1
ATOM 785 O O . LYS A 1 116 ? 14.570 -1.695 6.787 1.00 37.54 1626 LYS A O 1
ATOM 789 N N . LYS A 1 117 ? 15.921 -0.036 6.045 1.00 39.45 1627 LYS A N 1
ATOM 790 C CA . LYS A 1 117 ? 15.968 -0.559 4.690 1.00 41.23 1627 LYS A CA 1
ATOM 791 C C . LYS A 1 117 ? 16.996 -1.702 4.496 1.00 40.98 1627 LYS A C 1
ATOM 792 O O . LYS A 1 117 ? 16.798 -2.561 3.640 1.00 42.18 1627 LYS A O 1
ATOM 798 N N . PHE A 1 118 ? 18.060 -1.744 5.292 1.00 40.96 1628 PHE A N 1
ATOM 799 C CA . PHE A 1 118 ? 19.156 -2.685 5.053 1.00 41.38 1628 PHE A CA 1
ATOM 800 C C . PHE A 1 118 ? 19.527 -3.617 6.214 1.00 43.28 1628 PHE A C 1
ATOM 801 O O . PHE A 1 118 ? 19.685 -4.817 6.008 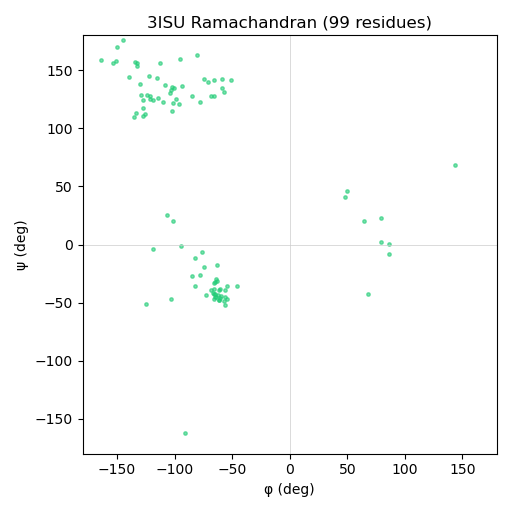1.00 44.12 1628 PHE A O 1
ATOM 809 N N . LEU A 1 119 ? 19.754 -3.053 7.396 1.00 44.58 1629 LEU A N 1
ATOM 810 C CA . LEU A 1 119 ? 20.307 -3.824 8.533 1.00 45.25 1629 LEU A CA 1
ATOM 811 C C . LEU A 1 119 ? 19.280 -4.755 9.169 1.00 45.98 1629 LEU A C 1
ATOM 812 O O . LEU A 1 119 ? 19.677 -5.710 9.841 1.00 44.33 1629 LEU A O 1
ATOM 817 N N . ARG A 1 120 ? 17.988 -4.473 8.928 1.00 46.21 1630 ARG A N 1
ATOM 818 C CA . ARG A 1 120 ? 16.873 -5.313 9.399 1.00 47.34 1630 ARG A CA 1
ATOM 819 C C . ARG A 1 120 ? 16.730 -6.564 8.515 1.00 47.46 1630 ARG A C 1
ATOM 820 O O . ARG A 1 120 ? 16.516 -6.440 7.300 1.00 47.99 1630 ARG A O 1
#

Organism: Homo sapiens (NCBI:txid9606)

B-factor: mean 31.91, std 9.13, range [17.73, 59.41]

Foldseek 3Di:
DPPFFKDKDFQLRCVVLQFWDDFPPDDPVQSNVKMWMWGADDDPQKIWIWIARNNRTDDIDIDGLVVLVVCVVVVNQWDDDPNGIITGSVSVNVVCCVRPVD

InterPro domains:
  IPR000048 IQ motif, EF-hand binding site [PF00612] (734-750)
  IPR000048 IQ motif, EF-hand binding site [PF00612] (763-780)
  IPR000048 IQ motif, EF-hand binding site [PF00612] (792-810)
  IPR000048 IQ motif, EF-hand binding site [PF00612] (822-841)
  IPR000048 IQ motif, EF-hand binding site [SM00015] (729-751)
  IPR000048 IQ motif, EF-hand binding site [SM00015] (759-781)
  IPR000048 IQ motif, EF-hand binding site [SM00015] (789-811)
  IPR000048 IQ motif, EF-hand binding site [SM00015] (819-841)
  IPR000593 IQGAP, helical domain [PF03836] (1433-1555)
  IPR001715 Calponin homology domain [PF00307] (38-146)
  IPR001715 Calponin homology domain [PS50021] (34-149)
  IPR001715 Calponin homology domain [SM00033] (36-145)
  IPR001936 Ras GTPase-activating domain [PF00616] (1009-1220)
  IPR001936 Ras GTPase-activating domain [PS50018] (988-1221)
  IPR001936 Ras GTPase-activating domain [SM00323] (976-1329)
  IPR008936 Rho GTPase activation protein [G3DSA:1.10.506.10] (943-1329)
  IPR008936 Rho GTPase activation protein [SSF48350] (954-1318)
  IPR023152 Ras GTPase-activating protein, conserved site [PS00509] (1173-1187)
  IPR036872 CH domain superfamily [G3DSA:1.10.418.10] (18-181)
  IPR036872 CH domain superfamily [SSF47576] (26-190)

GO terms:
  GO:0005829 cytosol (C, TAS)
  GO:0005515 protein binding (F, IPI)
  GO:0070856 myosin VI light chain binding (F, IPI)
  GO:0005516 calmodulin binding (F, IPI)

Nearest PDB structures (foldseek):
  3isu-assembly1_A  TM=1.010E+00  e=1.093E-21  Homo sapiens
  3iez-assembly1_A  TM=9.462E-01  e=3.304E-12  Homo sapiens
  1x0h-assembly1_A  TM=8.659E-01  e=3.308E-13  Homo sapiens
  4cpl-assembly1_A  TM=3.959E-01  e=8.792E-01  Influenza B virus (B/Brisbane/60/2008)
  6g01-assembly1_A  TM=3.983E-01  e=9.956E-01  Influenza A virus (A/Texas/17/2009(H1N1))

Solvent-accessible surface area: 6503 Å² total; per-residue (Å²): 252,190,157,145,82,65,12,114,29,29,0,31,82,10,79,145,83,27,4,3,71,70,10,95,112,29,82,71,92,74,11,189,82,0,44,4,49,12,45,64,26,123,105,109,30,34,6,45,0,50,9,33,29,88,67,96,126,65,149,142,51,61,5,58,33,122,85,0,62,82,42,78,192,102,65,58,64,45,46,86,9,39,82,91,0,70,1,34,0,85,69,4,11,116,10,0,51,82,86,34,99,116